Protein AF-A0A7J5A5P7-F1 (afdb_monomer_lite)

Organism: NCBI:txid426481

Radius of gyration: 20.8 Å; chains: 1; bounding box: 29×55×46 Å

pLDDT: mean 89.68, std 8.47, range [58.31, 98.19]

Secondary structure (DSSP, 8-state):
--SEEEEETTTEEEEEEEEETTEEEEEETTTEEEEEEHHHHHHHHT-TT--TT-----EEE----GGGGTS-PPPP----HHHHHHHHHHTGGGT-

Structure (mmCIF, N/CA/C/O backbone):
data_AF-A0A7J5A5P7-F1
#
_entry.id   AF-A0A7J5A5P7-F1
#
loop_
_atom_site.group_PDB
_atom_site.id
_atom_site.type_symbol
_atom_site.label_atom_id
_atom_site.label_alt_id
_atom_site.label_comp_id
_atom_site.label_asym_id
_atom_site.label_entity_id
_atom_site.label_seq_id
_atom_site.pdbx_PDB_ins_code
_atom_site.Cartn_x
_atom_site.Cartn_y
_atom_site.Cartn_z
_atom_site.occupancy
_atom_site.B_iso_or_equiv
_atom_site.auth_seq_id
_atom_site.auth_comp_id
_atom_site.auth_asym_id
_atom_site.auth_atom_id
_atom_site.pdbx_PDB_model_num
ATOM 1 N N . PRO A 1 1 ? 0.156 11.980 -0.206 1.00 85.50 1 PRO A N 1
ATOM 2 C CA . PRO A 1 1 ? 0.188 11.719 -1.665 1.00 85.50 1 PRO A CA 1
ATOM 3 C C . PRO A 1 1 ? -0.176 10.251 -1.894 1.00 85.50 1 PRO A C 1
ATOM 5 O O . PRO A 1 1 ? 0.185 9.427 -1.058 1.00 85.50 1 PRO A O 1
ATOM 8 N N . LEU A 1 2 ? -0.930 9.945 -2.952 1.00 93.62 2 LEU A N 1
ATOM 9 C CA . LEU A 1 2 ? -1.215 8.573 -3.381 1.00 93.62 2 LEU A CA 1
ATOM 10 C C . LEU A 1 2 ? -0.660 8.383 -4.803 1.00 93.62 2 LEU A C 1
ATOM 12 O O . LEU A 1 2 ? -0.732 9.336 -5.582 1.00 93.62 2 LEU A O 1
ATOM 16 N N . PRO A 1 3 ? -0.165 7.187 -5.163 1.00 96.31 3 PRO A N 1
ATOM 17 C CA . PRO A 1 3 ? -0.043 5.995 -4.319 1.00 96.31 3 PRO A CA 1
ATOM 18 C C . PRO A 1 3 ? 1.086 6.107 -3.279 1.00 96.31 3 PRO A C 1
ATOM 20 O O . PRO A 1 3 ? 2.017 6.892 -3.441 1.00 96.31 3 PRO A O 1
ATOM 23 N N . CYS A 1 4 ? 1.013 5.317 -2.208 1.00 96.81 4 CYS A N 1
ATOM 24 C CA . CYS A 1 4 ? 2.090 5.186 -1.224 1.00 96.81 4 CYS A CA 1
ATOM 25 C C . CYS A 1 4 ? 2.263 3.736 -0.759 1.00 96.81 4 CYS A C 1
ATOM 27 O O . CYS A 1 4 ? 1.370 2.904 -0.933 1.00 96.81 4 CYS A O 1
ATOM 29 N N . ILE A 1 5 ? 3.427 3.433 -0.181 1.00 97.56 5 ILE A N 1
ATOM 30 C CA . ILE A 1 5 ? 3.750 2.097 0.328 1.00 97.56 5 ILE A CA 1
ATOM 31 C C . ILE A 1 5 ? 3.559 2.095 1.841 1.00 97.56 5 ILE A C 1
ATOM 33 O O . ILE A 1 5 ? 4.093 2.947 2.550 1.00 97.56 5 ILE A O 1
ATOM 37 N N . VAL A 1 6 ? 2.790 1.131 2.328 1.00 96.88 6 VAL A N 1
ATOM 38 C CA . VAL A 1 6 ? 2.336 1.039 3.714 1.00 96.88 6 VAL A CA 1
ATOM 39 C C . VAL A 1 6 ? 2.914 -0.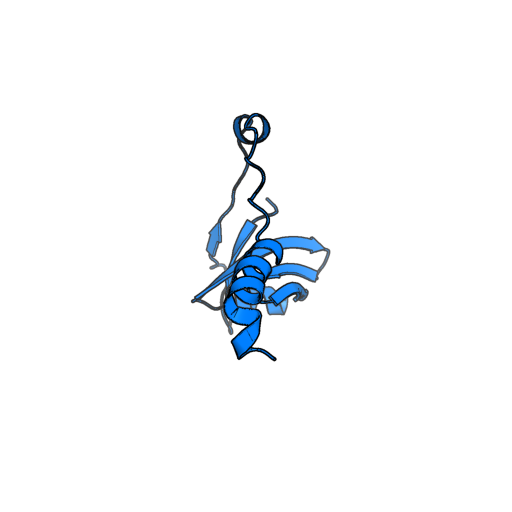228 4.333 1.00 96.88 6 VAL A C 1
ATOM 41 O O . VAL A 1 6 ? 2.848 -1.300 3.727 1.00 96.88 6 VAL A O 1
ATOM 44 N N . HIS A 1 7 ? 3.496 -0.111 5.527 1.00 95.75 7 HIS A N 1
ATOM 45 C CA . HIS A 1 7 ? 3.896 -1.281 6.305 1.00 95.75 7 HIS A CA 1
ATOM 46 C C . HIS A 1 7 ? 2.650 -2.012 6.811 1.00 95.75 7 HIS A C 1
ATOM 48 O O . HIS A 1 7 ? 1.716 -1.383 7.291 1.00 95.75 7 HIS A O 1
ATOM 54 N N . TRP A 1 8 ? 2.611 -3.331 6.687 1.00 95.75 8 TRP A N 1
ATOM 55 C CA . TRP A 1 8 ? 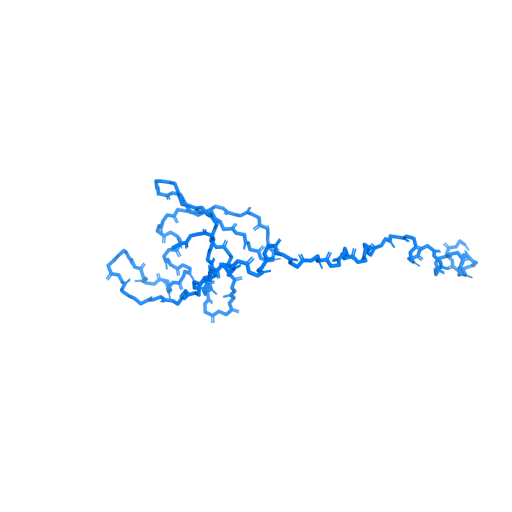1.389 -4.111 6.847 1.00 95.75 8 TRP A CA 1
ATOM 56 C C . TRP A 1 8 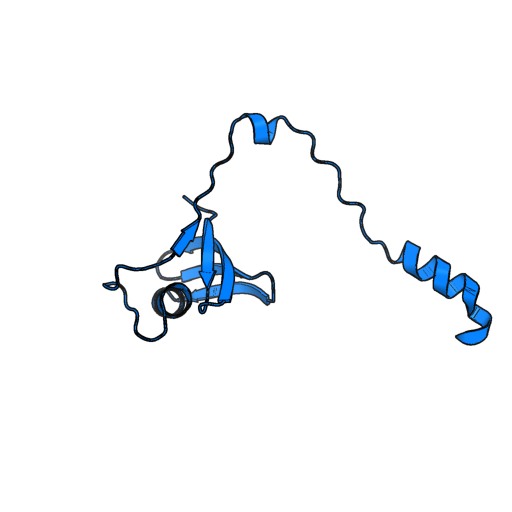? 1.635 -5.313 7.752 1.00 95.75 8 TRP A C 1
ATOM 58 O O . TRP A 1 8 ? 2.594 -6.058 7.554 1.00 95.75 8 TRP A O 1
ATOM 68 N N . ASN A 1 9 ? 0.785 -5.510 8.761 1.00 92.88 9 ASN A N 1
ATOM 69 C CA . ASN A 1 9 ? 0.818 -6.659 9.672 1.00 92.88 9 ASN A CA 1
ATOM 70 C C . ASN A 1 9 ? 2.204 -6.970 10.276 1.00 92.88 9 ASN A C 1
ATOM 72 O O . ASN A 1 9 ? 2.529 -8.122 10.560 1.00 92.88 9 ASN A O 1
ATOM 76 N N . LYS A 1 10 ? 3.020 -5.935 10.513 1.00 88.81 10 LYS A N 1
ATOM 77 C CA . LYS A 1 10 ? 4.371 -5.998 11.107 1.00 88.81 10 LYS A CA 1
ATOM 78 C C . LYS A 1 10 ? 5.460 -6.703 10.282 1.00 88.81 10 LYS A C 1
ATOM 80 O O . LYS A 1 10 ? 6.595 -6.762 10.751 1.00 88.81 10 LYS A O 1
ATOM 85 N N . ASN A 1 11 ? 5.149 -7.266 9.116 1.00 92.00 11 ASN A N 1
ATOM 86 C CA . ASN A 1 11 ? 6.112 -8.055 8.338 1.00 92.00 11 ASN A CA 1
ATOM 87 C C . ASN A 1 11 ? 5.908 -8.015 6.814 1.00 92.00 11 ASN A C 1
ATOM 89 O O . ASN A 1 11 ? 6.604 -8.734 6.098 1.00 92.00 11 ASN A O 1
ATOM 93 N N . HIS A 1 12 ? 4.974 -7.205 6.317 1.00 95.38 12 HIS A N 1
ATOM 94 C CA . HIS A 1 12 ? 4.613 -7.131 4.903 1.00 95.38 12 HIS A CA 1
ATOM 95 C C . HIS A 1 12 ? 4.535 -5.676 4.432 1.00 95.38 12 HIS A C 1
ATOM 97 O O . HIS A 1 12 ? 4.529 -4.747 5.241 1.00 95.38 12 HIS A O 1
ATOM 103 N N . TYR A 1 13 ? 4.470 -5.468 3.119 1.00 96.69 13 TYR A N 1
ATOM 104 C CA . TYR A 1 13 ? 4.272 -4.147 2.527 1.00 96.69 13 TYR A CA 1
ATOM 105 C C . TYR A 1 13 ? 3.228 -4.206 1.425 1.00 96.69 13 TYR A C 1
ATOM 107 O O . TYR A 1 13 ? 3.226 -5.111 0.591 1.00 96.69 13 TYR A O 1
ATOM 115 N N . VAL A 1 14 ? 2.359 -3.201 1.412 1.00 97.69 14 VAL A N 1
ATOM 116 C CA . VAL A 1 14 ? 1.267 -3.089 0.446 1.00 97.69 14 VAL A CA 1
ATOM 117 C C . VAL A 1 14 ? 1.210 -1.686 -0.146 1.00 97.69 14 VAL A C 1
ATOM 119 O O . VAL A 1 14 ? 1.699 -0.728 0.455 1.00 97.69 14 VAL A O 1
ATOM 122 N N . VAL A 1 15 ? 0.608 -1.547 -1.328 1.00 98.06 15 VAL A N 1
ATOM 123 C CA . VAL A 1 15 ? 0.452 -0.243 -1.985 1.00 98.06 15 VAL A CA 1
ATOM 124 C C . VAL A 1 15 ? -0.955 0.282 -1.754 1.00 98.06 15 VAL A C 1
ATOM 126 O O . VAL A 1 15 ? -1.928 -0.279 -2.252 1.00 98.06 15 VAL A O 1
ATOM 129 N N . LEU A 1 16 ? -1.066 1.398 -1.045 1.00 97.62 16 LEU A N 1
ATOM 130 C CA . LEU A 1 16 ? -2.303 2.151 -0.920 1.00 97.62 16 LEU A CA 1
ATOM 131 C C . LEU A 1 16 ? -2.430 3.084 -2.124 1.00 97.62 16 LEU A C 1
ATOM 133 O O . LEU A 1 16 ? -1.650 4.024 -2.273 1.00 97.62 16 LEU A O 1
ATOM 137 N N . TYR A 1 17 ? -3.408 2.829 -2.993 1.00 97.44 17 TYR A N 1
ATOM 138 C CA . TYR A 1 17 ? -3.545 3.575 -4.250 1.00 97.44 17 TYR A CA 1
ATOM 139 C C . TYR A 1 17 ? -4.790 4.460 -4.310 1.00 97.44 17 TYR A C 1
ATOM 141 O O . TYR A 1 17 ? -4.859 5.360 -5.147 1.00 97.44 17 TYR A O 1
ATOM 149 N N . LYS A 1 18 ? -5.782 4.240 -3.439 1.00 97.69 18 LYS A N 1
ATOM 150 C CA . LYS A 1 18 ? -7.005 5.049 -3.408 1.00 97.69 18 LYS A CA 1
ATOM 151 C C . LYS A 1 18 ? -7.690 4.983 -2.046 1.00 97.69 18 LYS A C 1
ATOM 153 O O . LYS A 1 18 ? -7.755 3.933 -1.422 1.00 97.69 18 LYS A O 1
ATOM 158 N N . ILE A 1 19 ? -8.269 6.105 -1.630 1.00 96.56 19 ILE A N 1
ATOM 159 C CA . ILE A 1 19 ? -9.166 6.199 -0.473 1.00 96.56 19 ILE A CA 1
ATOM 160 C C . ILE A 1 19 ? -10.440 6.903 -0.944 1.00 96.56 19 ILE A C 1
ATOM 162 O O . ILE A 1 19 ? -10.369 7.905 -1.659 1.00 96.56 19 ILE A O 1
ATOM 166 N N . LYS A 1 20 ? -11.615 6.372 -0.598 1.00 97.00 20 LYS A N 1
ATOM 167 C CA . LYS A 1 20 ? -12.910 6.980 -0.932 1.00 97.00 20 LYS A CA 1
ATOM 168 C C . LYS A 1 20 ? -13.885 6.784 0.223 1.00 97.00 20 LYS A C 1
ATOM 170 O O . LYS A 1 20 ? -14.337 5.663 0.436 1.00 97.00 20 LYS A O 1
ATOM 175 N N . LYS A 1 21 ? -14.281 7.882 0.879 1.00 93.94 21 LYS A N 1
ATOM 176 C CA . LYS A 1 21 ? -15.072 7.839 2.125 1.00 93.94 21 LYS A CA 1
ATOM 177 C C . LYS A 1 21 ? -14.360 6.919 3.132 1.00 93.94 21 LYS A C 1
ATOM 179 O O . LYS A 1 21 ? -13.158 7.082 3.306 1.00 93.94 21 LYS A O 1
ATOM 184 N N . ASP A 1 22 ? -15.052 5.918 3.665 1.00 95.31 22 ASP A N 1
ATOM 185 C CA . ASP A 1 22 ? -14.518 4.955 4.637 1.00 95.31 22 ASP A CA 1
ATOM 186 C C . ASP A 1 22 ? -13.982 3.670 3.986 1.00 95.31 22 ASP A C 1
ATOM 188 O O . ASP A 1 22 ? -13.795 2.653 4.646 1.00 95.31 22 ASP A O 1
ATOM 192 N N . THR A 1 23 ? -13.752 3.687 2.667 1.00 97.69 23 THR A N 1
ATOM 193 C CA . THR A 1 23 ? -13.185 2.553 1.928 1.00 97.69 23 THR A CA 1
ATOM 194 C C . THR A 1 23 ? -11.762 2.849 1.474 1.00 97.69 23 THR A C 1
ATOM 196 O O . THR A 1 23 ? -11.503 3.828 0.762 1.00 97.69 23 THR A O 1
ATOM 199 N N . VAL A 1 24 ? -10.854 1.946 1.828 1.00 97.88 24 VAL A N 1
ATOM 200 C CA . VAL A 1 24 ? -9.426 1.990 1.525 1.00 97.88 24 VAL A CA 1
ATOM 201 C C . VAL A 1 24 ? -9.097 0.915 0.488 1.00 97.88 24 VAL A C 1
ATOM 203 O O . VAL A 1 24 ? -9.509 -0.232 0.630 1.00 97.88 24 VAL A O 1
ATOM 206 N N . TYR A 1 25 ? -8.378 1.280 -0.574 1.00 98.19 25 TYR A N 1
ATOM 207 C CA . TYR A 1 25 ? -8.073 0.400 -1.704 1.00 98.19 25 TYR A CA 1
ATOM 208 C C . TYR A 1 25 ? -6.576 0.107 -1.756 1.00 98.19 25 TYR A C 1
ATOM 210 O O . TYR A 1 25 ? -5.755 1.019 -1.902 1.00 98.19 25 TYR A O 1
ATOM 218 N N . ILE A 1 26 ? -6.238 -1.175 -1.678 1.00 98.06 26 ILE A N 1
ATOM 219 C CA . ILE A 1 26 ? -4.873 -1.665 -1.527 1.00 98.06 26 ILE A CA 1
ATOM 220 C C . ILE A 1 26 ? -4.536 -2.630 -2.656 1.00 98.06 26 ILE A C 1
ATOM 222 O O . ILE A 1 26 ? -5.363 -3.437 -3.071 1.00 98.06 26 ILE A O 1
ATOM 226 N N . SER A 1 27 ? -3.315 -2.536 -3.165 1.00 98.06 27 SER A N 1
ATOM 227 C CA . SER A 1 27 ? -2.702 -3.557 -4.002 1.00 98.06 27 SER A CA 1
ATOM 228 C C . SER A 1 27 ? -1.705 -4.337 -3.150 1.00 98.06 27 SER A C 1
ATOM 230 O O . SER A 1 27 ? -0.647 -3.817 -2.791 1.00 98.06 27 SER A O 1
ATOM 232 N N . ASP A 1 28 ? -2.062 -5.570 -2.806 1.00 97.00 28 ASP A N 1
ATOM 233 C CA . ASP A 1 28 ? -1.227 -6.520 -2.076 1.00 97.00 28 ASP A CA 1
ATOM 234 C C . ASP A 1 28 ? -0.439 -7.387 -3.076 1.00 97.00 28 ASP A C 1
ATOM 236 O O . ASP A 1 28 ? -1.053 -8.038 -3.925 1.00 97.00 28 ASP A O 1
ATOM 240 N N . PRO A 1 29 ? 0.901 -7.454 -2.992 1.00 95.75 29 PRO A N 1
ATOM 241 C CA . PRO A 1 29 ? 1.706 -8.347 -3.827 1.00 95.75 29 PRO A CA 1
ATOM 242 C C . PRO A 1 29 ? 1.293 -9.830 -3.777 1.00 95.75 29 PRO A C 1
ATOM 244 O O . PRO A 1 29 ? 1.487 -10.544 -4.757 1.00 95.75 29 PRO A O 1
ATOM 247 N N . ALA A 1 30 ? 0.736 -10.302 -2.658 1.00 94.50 30 ALA A N 1
ATOM 248 C CA . ALA A 1 30 ? 0.346 -11.700 -2.470 1.00 94.50 30 ALA A CA 1
ATOM 249 C C . ALA A 1 30 ? -1.078 -12.012 -2.961 1.00 94.50 30 ALA A C 1
ATOM 251 O O . ALA A 1 30 ? -1.350 -13.134 -3.387 1.00 94.50 30 ALA A O 1
ATOM 252 N N . HIS A 1 31 ? -1.984 -11.035 -2.906 1.00 93.75 31 HIS A N 1
ATOM 253 C CA . HIS A 1 31 ? -3.422 -11.261 -3.104 1.00 93.75 31 HIS A CA 1
ATOM 254 C C . HIS A 1 31 ? -4.052 -10.388 -4.200 1.00 93.75 31 HIS A C 1
ATOM 256 O O . HIS A 1 31 ? -5.208 -10.591 -4.568 1.00 93.75 31 HIS A O 1
ATOM 262 N N . GLY A 1 32 ? -3.309 -9.427 -4.749 1.00 95.69 32 GLY A N 1
ATOM 263 C CA . GLY A 1 32 ? -3.794 -8.480 -5.746 1.00 95.69 32 GLY A CA 1
ATOM 264 C C . GLY A 1 32 ? -4.581 -7.318 -5.135 1.00 95.69 32 GLY A C 1
ATOM 265 O O . GLY A 1 32 ? -4.245 -6.801 -4.072 1.00 95.69 32 GLY A O 1
ATOM 266 N N . LEU A 1 33 ? -5.613 -6.855 -5.844 1.00 97.56 33 LEU A N 1
ATOM 267 C CA . LEU A 1 33 ? -6.397 -5.686 -5.440 1.00 97.56 33 LEU A CA 1
ATOM 268 C C . LEU A 1 33 ? -7.440 -6.067 -4.383 1.00 97.56 33 LEU A C 1
ATOM 270 O O . LEU A 1 33 ? -8.357 -6.836 -4.665 1.00 97.56 33 LEU A O 1
ATOM 274 N N . ILE A 1 34 ? -7.328 -5.481 -3.192 1.00 97.00 34 ILE A N 1
ATOM 275 C CA . ILE A 1 34 ? -8.225 -5.706 -2.055 1.00 97.00 34 ILE A CA 1
ATOM 276 C C . ILE A 1 34 ? -8.755 -4.361 -1.547 1.00 97.00 34 ILE A C 1
ATOM 278 O O . ILE A 1 34 ? -8.119 -3.315 -1.693 1.00 97.00 34 ILE A O 1
ATOM 282 N N . THR A 1 35 ? -9.941 -4.381 -0.946 1.00 97.75 35 THR A N 1
ATOM 283 C CA . THR A 1 35 ? -10.532 -3.228 -0.265 1.00 97.75 35 THR A CA 1
ATOM 284 C C . THR A 1 35 ? -10.760 -3.527 1.205 1.00 97.75 35 THR A C 1
ATOM 286 O O . THR A 1 35 ? -11.236 -4.610 1.532 1.00 97.75 35 THR A O 1
ATOM 289 N N . PHE A 1 36 ? -10.502 -2.539 2.053 1.00 97.19 36 PHE A N 1
ATOM 290 C CA . PHE A 1 36 ? -10.745 -2.587 3.490 1.00 97.19 36 PHE A CA 1
ATOM 291 C C . PHE A 1 36 ? -11.633 -1.421 3.918 1.00 97.19 36 PHE A C 1
ATOM 293 O O . PHE A 1 36 ? -11.662 -0.369 3.267 1.00 97.19 36 PHE A O 1
ATOM 300 N N . THR A 1 37 ? -12.340 -1.597 5.029 1.00 97.31 37 THR A N 1
ATOM 301 C CA . THR A 1 37 ? -12.872 -0.464 5.794 1.00 97.31 37 THR A CA 1
ATOM 302 C C . THR A 1 37 ? -11.726 0.332 6.423 1.00 97.31 37 THR A C 1
ATOM 304 O O . THR A 1 37 ? -10.591 -0.148 6.524 1.00 97.31 37 THR A O 1
ATOM 307 N N . LYS A 1 38 ? -11.994 1.574 6.826 1.00 94.94 38 LYS A N 1
ATOM 308 C CA . LYS A 1 38 ? -11.000 2.428 7.487 1.00 94.94 38 LYS A CA 1
ATOM 309 C C . LYS A 1 38 ? -10.506 1.799 8.794 1.00 94.94 38 LYS A C 1
ATOM 311 O O . LYS A 1 38 ? -9.308 1.813 9.061 1.00 94.94 38 LYS A O 1
ATOM 316 N N . GLU A 1 39 ? -11.411 1.208 9.564 1.00 94.00 39 GLU A N 1
ATOM 317 C CA . GLU A 1 39 ? -11.126 0.560 10.842 1.00 94.00 39 GLU A CA 1
ATOM 318 C C . GLU A 1 39 ? -10.224 -0.663 10.652 1.00 94.00 39 GLU A C 1
ATOM 320 O O . GLU A 1 39 ? -9.195 -0.788 11.317 1.00 94.00 39 GLU A O 1
ATOM 325 N N . GLU A 1 40 ? -10.556 -1.533 9.694 1.00 95.19 40 GLU A N 1
ATOM 326 C CA . GLU A 1 40 ? -9.713 -2.684 9.358 1.00 95.19 40 GLU A CA 1
ATOM 327 C C . GLU A 1 40 ? -8.337 -2.225 8.876 1.00 95.19 40 GLU A C 1
ATOM 329 O O . GLU A 1 40 ? -7.320 -2.766 9.306 1.00 95.19 40 GLU A O 1
ATOM 334 N N . PHE A 1 41 ? -8.284 -1.209 8.012 1.00 95.56 41 PHE A N 1
ATOM 335 C CA . PHE A 1 41 ? -7.024 -0.682 7.501 1.00 95.56 41 PHE A CA 1
ATOM 336 C C . PHE A 1 41 ? -6.087 -0.229 8.626 1.00 95.56 41 PHE A C 1
ATOM 338 O O . PHE A 1 41 ? -4.914 -0.597 8.623 1.00 95.56 41 PHE A O 1
ATOM 345 N N . ILE A 1 42 ? -6.601 0.530 9.597 1.00 94.81 42 ILE A N 1
ATOM 346 C CA . ILE A 1 42 ? -5.819 1.030 10.734 1.00 94.81 42 ILE A CA 1
ATOM 347 C C . ILE A 1 42 ? -5.243 -0.129 11.553 1.00 94.81 42 ILE A C 1
ATOM 349 O O . ILE A 1 42 ? -4.057 -0.117 11.890 1.00 94.81 42 ILE A O 1
ATOM 353 N N . GLN A 1 43 ? -6.044 -1.164 11.811 1.00 94.38 43 GLN A N 1
ATOM 354 C CA . GLN A 1 43 ? -5.587 -2.334 12.561 1.00 94.38 43 GLN A CA 1
ATOM 355 C C . GLN A 1 43 ? -4.456 -3.086 11.851 1.00 94.38 43 GLN A C 1
ATOM 357 O O . GLN A 1 43 ? -3.522 -3.556 12.497 1.00 94.38 43 GLN A O 1
ATOM 362 N N . HIS A 1 44 ? -4.513 -3.185 10.526 1.00 94.75 44 HIS A N 1
ATOM 363 C CA . HIS A 1 44 ? -3.482 -3.868 9.749 1.00 94.75 44 HIS A CA 1
ATOM 364 C C . HIS A 1 44 ? -2.223 -3.014 9.544 1.00 94.75 44 HIS A C 1
ATOM 366 O O . HIS A 1 44 ? -1.108 -3.540 9.529 1.00 94.75 44 HIS A O 1
ATOM 372 N N . TRP A 1 45 ? -2.384 -1.700 9.381 1.00 95.12 45 TRP A N 1
ATOM 373 C CA . TRP A 1 45 ? -1.274 -0.768 9.189 1.00 95.12 45 TRP A CA 1
ATOM 374 C C . TRP A 1 45 ? -0.469 -0.562 10.478 1.00 95.12 45 TRP A C 1
ATOM 376 O O . TRP A 1 45 ? 0.760 -0.653 10.470 1.00 95.12 45 TRP A O 1
ATOM 386 N N . ILE A 1 46 ? -1.160 -0.301 11.588 1.00 93.94 46 ILE A N 1
ATOM 387 C CA . ILE A 1 46 ? -0.545 0.062 12.868 1.00 93.94 46 ILE A CA 1
ATOM 388 C C . ILE A 1 46 ? -0.446 -1.161 13.791 1.00 93.94 46 ILE A C 1
ATOM 390 O O . ILE A 1 46 ? 0.629 -1.497 14.297 1.00 93.94 46 ILE A O 1
ATOM 394 N N . GLY A 1 47 ? -1.564 -1.861 13.998 1.00 90.38 47 GLY A N 1
ATOM 395 C CA . GLY A 1 47 ? -1.646 -3.076 14.809 1.00 90.38 47 GLY A CA 1
ATOM 396 C C . GLY A 1 47 ? -3.032 -3.315 15.420 1.00 90.38 47 GLY A C 1
ATOM 397 O O . GLY A 1 47 ? -3.868 -2.424 15.471 1.00 90.38 47 GLY A O 1
ATOM 398 N N . ASN A 1 48 ? -3.261 -4.520 15.954 1.00 85.25 48 ASN A N 1
ATOM 399 C CA . ASN A 1 48 ? -4.587 -5.009 16.378 1.00 85.25 48 ASN A CA 1
ATOM 400 C C . ASN A 1 48 ? -5.362 -4.143 17.394 1.00 85.25 48 ASN A C 1
ATOM 402 O O . ASN A 1 48 ? -6.573 -4.296 17.494 1.00 85.25 48 ASN A O 1
ATOM 406 N N . ASN A 1 49 ? -4.692 -3.277 18.159 1.00 87.12 49 ASN A N 1
ATOM 407 C CA . ASN A 1 49 ? -5.330 -2.403 19.156 1.00 87.12 49 ASN A CA 1
ATOM 408 C C . ASN A 1 49 ? -5.361 -0.931 18.718 1.00 87.12 49 ASN A C 1
ATOM 410 O O . ASN A 1 49 ? -5.630 -0.063 19.543 1.00 87.12 49 ASN A O 1
ATOM 414 N N . ALA A 1 50 ? -5.019 -0.652 17.461 1.00 90.00 50 ALA A N 1
ATOM 415 C CA . ALA A 1 50 ? -5.002 0.694 16.926 1.00 90.00 50 ALA A CA 1
ATOM 416 C C . ALA A 1 50 ? -6.405 1.150 16.527 1.00 90.00 50 ALA A C 1
ATOM 418 O O . ALA A 1 50 ? -7.232 0.370 16.049 1.00 90.00 50 ALA A O 1
ATOM 419 N N . ASP A 1 51 ? -6.628 2.442 16.696 1.00 90.69 51 ASP A N 1
ATOM 420 C CA . ASP A 1 51 ? -7.836 3.158 16.322 1.00 90.69 51 ASP A CA 1
ATOM 421 C C . ASP A 1 51 ? -7.480 4.469 15.604 1.00 90.69 51 ASP A C 1
ATOM 423 O O . ASP A 1 51 ? -6.312 4.765 15.343 1.00 90.69 51 ASP A O 1
ATOM 427 N N . GLU A 1 52 ? -8.488 5.276 15.273 1.00 86.25 52 GLU A N 1
ATOM 428 C CA . GLU A 1 52 ? -8.273 6.552 14.580 1.00 86.25 52 GLU A CA 1
ATOM 429 C C . GLU A 1 52 ? -7.459 7.577 15.381 1.00 86.25 52 GLU A C 1
ATOM 431 O O . GLU A 1 52 ? -6.954 8.533 14.796 1.00 86.25 52 GLU A O 1
ATOM 436 N N . ASN A 1 53 ? -7.339 7.394 16.698 1.00 89.62 53 ASN A N 1
ATOM 437 C CA . ASN A 1 53 ? -6.594 8.281 1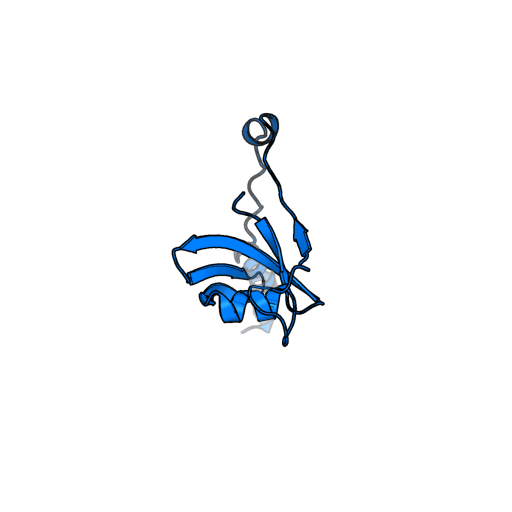7.587 1.00 89.62 53 ASN A CA 1
ATOM 438 C C . ASN A 1 53 ? -5.158 7.790 17.815 1.00 89.62 53 ASN A C 1
ATOM 440 O O . ASN A 1 53 ? -4.388 8.436 18.522 1.00 89.62 53 ASN A O 1
ATOM 444 N N . THR A 1 54 ? -4.796 6.636 17.254 1.00 88.56 54 THR A N 1
ATOM 445 C CA . THR A 1 54 ? -3.464 6.056 17.391 1.00 88.56 54 THR A CA 1
ATOM 446 C C . THR A 1 54 ? -2.514 6.724 16.396 1.00 88.56 54 THR A C 1
ATOM 448 O O . THR A 1 54 ? -2.690 6.615 15.186 1.00 88.56 54 THR A O 1
ATOM 451 N N . GLU A 1 55 ? -1.495 7.424 16.899 1.00 78.06 55 GLU A N 1
ATOM 452 C CA . GLU A 1 55 ? -0.657 8.324 16.084 1.00 78.06 55 GLU A CA 1
ATOM 453 C C . GLU A 1 55 ? 0.556 7.654 15.409 1.00 78.06 55 GLU A C 1
ATOM 455 O O . GLU A 1 55 ? 1.341 8.320 14.733 1.00 78.06 55 GLU A O 1
ATOM 460 N N . GLU A 1 56 ? 0.744 6.344 15.566 1.00 82.06 56 GLU A N 1
ATOM 461 C CA . GLU A 1 56 ? 1.969 5.664 15.131 1.00 82.06 56 GLU A CA 1
ATOM 462 C C . GLU A 1 56 ? 1.717 4.744 13.935 1.00 82.06 56 GLU A C 1
ATOM 464 O O . GLU A 1 56 ? 1.015 3.753 14.048 1.00 82.06 56 GLU A O 1
ATOM 469 N N . GLY A 1 57 ? 2.333 5.016 12.785 1.00 88.62 57 GLY A N 1
ATOM 470 C CA . GLY A 1 57 ? 2.271 4.149 11.607 1.00 88.62 57 GLY A CA 1
ATOM 471 C C . GLY A 1 57 ? 3.426 4.431 10.652 1.00 88.62 57 GLY A C 1
ATOM 472 O O . GLY A 1 57 ? 3.936 5.549 10.593 1.00 88.62 57 GLY A O 1
ATOM 473 N N . ILE A 1 58 ? 3.867 3.419 9.901 1.00 93.62 58 ILE A N 1
ATOM 474 C CA . ILE A 1 58 ? 4.994 3.560 8.966 1.00 93.62 58 ILE A CA 1
ATOM 475 C C . ILE A 1 58 ? 4.461 3.620 7.537 1.00 93.62 58 ILE A C 1
ATOM 477 O O . ILE A 1 58 ? 3.798 2.691 7.069 1.00 93.62 58 ILE A O 1
ATOM 481 N N . VAL A 1 59 ? 4.773 4.708 6.838 1.00 95.44 59 VAL A N 1
ATOM 482 C CA . VAL A 1 59 ? 4.443 4.911 5.426 1.00 95.44 59 VAL A CA 1
ATOM 483 C C . VAL A 1 59 ? 5.658 5.451 4.685 1.00 95.44 59 VAL A C 1
ATOM 485 O O . VAL A 1 59 ? 6.386 6.301 5.196 1.00 95.44 59 VAL A O 1
ATOM 488 N N . LEU A 1 60 ? 5.861 4.969 3.464 1.00 96.31 60 LEU A N 1
ATOM 489 C CA . LEU A 1 60 ? 6.832 5.514 2.531 1.00 96.31 60 LEU A CA 1
ATOM 490 C C . LEU A 1 60 ? 6.091 6.290 1.440 1.00 96.31 60 LEU A C 1
ATOM 492 O O . LEU A 1 60 ? 5.300 5.734 0.672 1.00 96.31 60 LEU A O 1
ATOM 496 N N . LEU A 1 61 ? 6.358 7.593 1.392 1.00 96.12 61 LEU A N 1
ATOM 497 C CA . LEU A 1 61 ? 5.846 8.501 0.374 1.00 96.12 61 LEU A CA 1
ATOM 498 C C . LEU A 1 61 ? 6.903 8.670 -0.714 1.00 96.12 61 LEU A C 1
ATOM 500 O O . LEU A 1 61 ? 8.069 8.922 -0.416 1.00 96.12 61 LEU A O 1
ATOM 504 N N . VAL A 1 62 ? 6.482 8.540 -1.967 1.00 91.62 62 VAL A N 1
ATOM 505 C CA . VAL A 1 62 ? 7.348 8.703 -3.133 1.00 91.62 62 VAL A CA 1
ATOM 506 C C . VAL A 1 62 ? 6.674 9.625 -4.134 1.00 91.62 62 VAL A C 1
ATOM 508 O O . VAL A 1 62 ? 5.465 9.549 -4.343 1.00 91.62 62 VAL A O 1
ATOM 511 N N . GLU A 1 63 ? 7.464 10.495 -4.752 1.00 92.38 63 GLU A N 1
ATOM 512 C CA . GLU A 1 63 ? 7.015 11.361 -5.835 1.00 92.38 63 GLU A CA 1
ATOM 513 C C . GLU A 1 63 ? 8.027 11.296 -6.982 1.00 92.38 63 GLU A C 1
ATOM 515 O O . GLU A 1 63 ? 9.239 11.280 -6.738 1.00 92.38 63 GLU A O 1
ATOM 520 N N . PRO A 1 64 ? 7.558 11.223 -8.237 1.00 91.88 64 PRO A N 1
ATOM 521 C CA . PRO A 1 64 ? 8.449 11.171 -9.379 1.00 91.88 64 PRO A CA 1
ATOM 522 C C . PRO A 1 64 ? 9.123 12.528 -9.593 1.00 91.88 64 PRO A C 1
ATOM 524 O O . PRO A 1 64 ? 8.496 13.584 -9.509 1.00 91.88 64 PRO A O 1
ATOM 527 N N . THR A 1 65 ? 10.404 12.499 -9.949 1.00 93.56 65 THR A N 1
ATOM 528 C CA . THR A 1 65 ? 11.084 13.678 -10.502 1.00 93.56 65 THR A CA 1
ATOM 529 C C . THR A 1 65 ? 10.751 13.813 -11.993 1.00 93.56 65 THR A C 1
ATOM 531 O O . THR A 1 65 ? 10.390 12.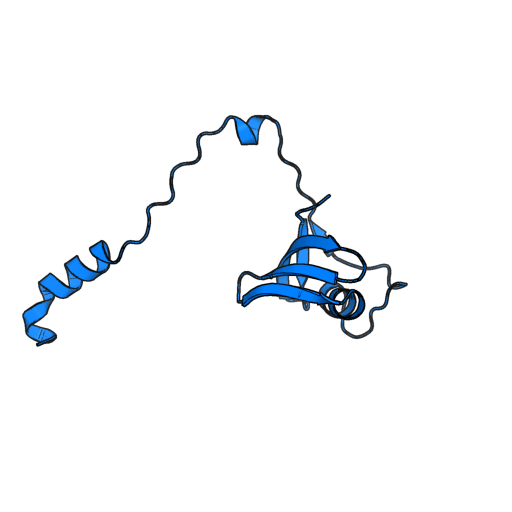815 -12.618 1.00 93.56 65 THR A O 1
ATOM 534 N N . PRO A 1 66 ? 10.920 14.989 -12.629 1.00 92.62 66 PRO A N 1
ATOM 535 C CA . PRO A 1 66 ? 10.705 15.128 -14.074 1.00 92.62 66 PRO A CA 1
ATOM 536 C C . PRO A 1 66 ? 11.496 14.114 -14.917 1.00 92.62 66 PRO A C 1
ATOM 538 O O . PRO A 1 66 ? 11.008 13.667 -15.952 1.00 92.62 66 PRO A O 1
ATOM 541 N N . LYS A 1 67 ? 12.680 13.699 -14.440 1.00 92.12 67 LYS A N 1
ATOM 542 C CA . LYS A 1 67 ? 13.530 12.701 -15.100 1.00 92.12 67 LYS A CA 1
ATOM 543 C C . LYS A 1 67 ? 12.837 11.343 -15.265 1.00 92.12 67 LYS A C 1
ATOM 545 O O . LYS A 1 67 ? 13.045 10.686 -16.278 1.00 92.12 67 LYS A O 1
ATOM 550 N N . PHE A 1 68 ? 11.972 10.963 -14.324 1.00 90.06 68 PHE A N 1
ATOM 551 C CA . PHE A 1 68 ? 11.234 9.696 -14.349 1.00 90.06 68 PHE A CA 1
ATOM 552 C C . PHE A 1 68 ? 10.426 9.501 -15.641 1.00 90.06 68 PHE A C 1
ATOM 554 O O . PHE A 1 68 ? 10.329 8.392 -16.145 1.00 90.06 68 PHE A O 1
ATOM 561 N N . TYR A 1 69 ? 9.876 10.581 -16.201 1.00 88.00 69 TYR A N 1
ATOM 562 C CA . TYR A 1 69 ? 9.060 10.528 -17.421 1.00 88.00 69 TYR A CA 1
ATOM 563 C C . TYR A 1 69 ? 9.872 10.633 -18.716 1.00 88.00 69 TYR A C 1
ATOM 565 O O . TYR A 1 69 ? 9.314 10.486 -19.799 1.00 88.00 69 TYR A O 1
ATOM 573 N N . SER A 1 70 ? 11.164 10.952 -18.615 1.00 87.56 70 SER A N 1
ATOM 574 C CA . SER A 1 70 ? 12.068 11.083 -19.765 1.00 87.56 70 SER A CA 1
ATOM 575 C C . SER A 1 70 ? 12.874 9.819 -20.053 1.00 87.56 70 SER A C 1
ATOM 577 O O . SER A 1 70 ? 13.540 9.750 -21.081 1.00 87.56 70 SER A O 1
ATOM 579 N N . GLU A 1 71 ? 12.854 8.849 -19.138 1.00 84.81 71 GLU A N 1
ATOM 580 C CA . GLU A 1 71 ? 13.535 7.569 -19.310 1.00 84.81 71 GLU A CA 1
ATOM 581 C C . GLU A 1 71 ? 12.648 6.620 -20.130 1.00 84.81 71 GLU A C 1
ATOM 583 O O . GLU A 1 71 ? 11.468 6.435 -19.829 1.00 84.81 71 GLU A O 1
ATOM 588 N N . GLU A 1 72 ? 13.210 6.030 -21.188 1.00 80.75 72 GLU A N 1
ATOM 589 C CA . GLU A 1 72 ? 12.595 4.889 -21.866 1.00 80.75 72 GLU A CA 1
ATOM 590 C C . GLU A 1 72 ? 12.835 3.652 -20.997 1.00 80.75 72 GLU A C 1
ATOM 592 O O . GLU A 1 72 ? 13.971 3.204 -20.837 1.00 80.75 72 GLU A O 1
ATOM 597 N N . PHE A 1 73 ? 11.774 3.133 -20.383 1.00 81.19 73 PHE A N 1
ATOM 598 C CA . PHE A 1 73 ? 11.842 1.868 -19.660 1.00 81.19 73 PHE A CA 1
ATOM 599 C C . PHE A 1 73 ? 11.978 0.729 -20.673 1.00 81.19 73 PHE A C 1
ATOM 601 O O . PHE A 1 73 ? 11.233 0.682 -21.652 1.00 81.19 73 PHE A O 1
ATOM 608 N N . GLU A 1 74 ? 12.923 -0.183 -20.444 1.00 78.12 74 GLU A N 1
ATOM 609 C CA . GLU A 1 74 ? 12.993 -1.417 -21.223 1.00 78.12 74 GLU A CA 1
ATOM 610 C C . GLU A 1 74 ? 11.700 -2.213 -21.004 1.00 78.12 74 GLU A C 1
ATOM 612 O O . GLU A 1 74 ? 11.235 -2.361 -19.871 1.00 78.12 74 GLU A O 1
ATOM 617 N N . ASP A 1 75 ? 11.103 -2.707 -22.089 1.00 74.31 75 ASP A N 1
ATOM 618 C CA . ASP A 1 75 ? 9.995 -3.649 -21.984 1.00 74.31 75 ASP A CA 1
ATOM 619 C C . ASP A 1 75 ? 10.487 -4.893 -21.233 1.00 74.31 75 ASP A C 1
ATOM 621 O O . ASP A 1 75 ? 11.449 -5.537 -21.660 1.00 74.31 75 ASP A O 1
ATOM 625 N N . ASP A 1 76 ? 9.807 -5.262 -20.143 1.00 69.88 76 ASP A N 1
ATOM 626 C CA . ASP A 1 76 ? 10.066 -6.529 -19.462 1.00 69.88 76 ASP A CA 1
ATOM 627 C C . ASP A 1 76 ? 10.023 -7.674 -20.488 1.00 69.88 76 ASP A C 1
ATOM 629 O O . ASP A 1 76 ? 9.028 -7.844 -21.212 1.00 69.88 76 ASP A O 1
ATOM 633 N N . GLU A 1 77 ? 11.076 -8.501 -20.542 1.00 68.69 77 GLU A N 1
ATOM 634 C CA . GLU A 1 77 ? 11.039 -9.734 -21.325 1.00 68.69 77 GLU A CA 1
ATOM 635 C C . GLU A 1 77 ? 9.881 -10.595 -20.809 1.00 68.69 77 GLU A C 1
ATOM 637 O O . GLU A 1 77 ? 9.946 -11.224 -19.750 1.00 68.69 77 GLU A O 1
ATOM 642 N N . LYS A 1 78 ? 8.781 -10.629 -21.566 1.00 64.75 78 LYS A N 1
ATOM 643 C CA . LYS A 1 78 ? 7.616 -11.437 -21.214 1.00 64.75 78 LYS A CA 1
ATOM 644 C C . LYS A 1 78 ? 8.057 -12.892 -21.126 1.00 64.75 78 LYS A C 1
ATOM 646 O O . LYS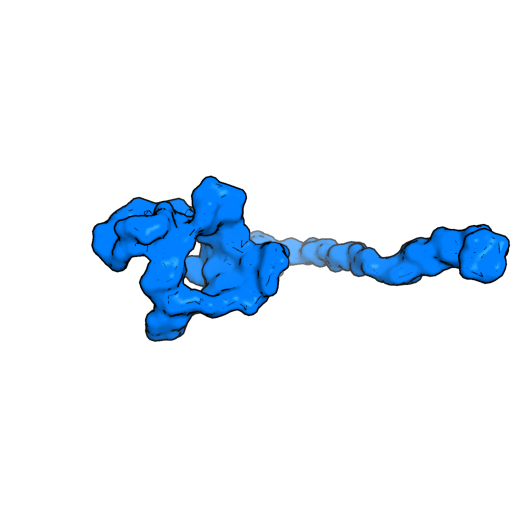 A 1 78 ? 8.373 -13.509 -22.146 1.00 64.75 78 LYS A O 1
ATOM 651 N N . PHE A 1 79 ? 8.025 -13.456 -19.919 1.00 65.38 79 PHE A N 1
ATOM 652 C CA . PHE A 1 79 ? 8.275 -14.873 -19.674 1.00 65.38 79 PHE A CA 1
ATOM 653 C C . PHE A 1 79 ? 7.181 -15.705 -20.365 1.00 65.38 79 PHE A C 1
ATOM 655 O O . PHE A 1 79 ? 6.135 -16.022 -19.803 1.00 65.38 79 PHE A O 1
ATOM 662 N N . GLY A 1 80 ? 7.367 -15.986 -21.653 1.00 72.81 80 GLY A N 1
ATOM 663 C CA . GLY A 1 80 ? 6.391 -16.689 -22.471 1.00 72.81 80 GLY A CA 1
ATOM 664 C C . GLY A 1 80 ? 6.527 -18.198 -22.319 1.00 72.81 80 GLY A C 1
ATOM 665 O O . GLY A 1 80 ? 7.637 -18.734 -22.332 1.00 72.81 80 GLY A O 1
ATOM 666 N N . PHE A 1 81 ? 5.398 -18.916 -22.313 1.00 80.38 81 PHE A N 1
ATOM 667 C CA . PHE A 1 81 ? 5.365 -20.385 -22.404 1.00 80.38 81 PHE A CA 1
ATOM 668 C C . PHE A 1 81 ? 6.208 -20.939 -23.569 1.00 80.38 81 PHE A C 1
ATOM 670 O O . PHE A 1 81 ? 6.629 -22.090 -23.519 1.00 80.38 81 PHE A O 1
ATOM 677 N N . SER A 1 82 ? 6.518 -20.116 -24.583 1.00 78.12 82 SER A N 1
ATOM 678 C CA . SER A 1 82 ? 7.503 -20.393 -25.641 1.00 78.12 82 SER A CA 1
ATOM 679 C C . SER A 1 82 ? 8.824 -20.959 -25.102 1.00 78.12 82 SER A C 1
ATOM 681 O O . SER A 1 82 ? 9.348 -21.927 -25.652 1.00 78.12 82 SER A O 1
ATOM 683 N N . PHE A 1 83 ? 9.338 -20.426 -23.987 1.00 80.19 83 PHE A N 1
ATOM 684 C CA . PHE A 1 83 ? 10.539 -20.953 -23.341 1.00 80.19 83 PHE A CA 1
ATOM 685 C C . PHE A 1 83 ? 10.323 -22.379 -22.823 1.00 80.19 83 PHE A C 1
ATOM 687 O O . PHE A 1 83 ? 11.110 -23.266 -23.137 1.00 80.19 83 PHE A O 1
ATOM 694 N N . ILE A 1 84 ? 9.220 -22.626 -22.112 1.00 85.06 84 ILE A N 1
ATOM 695 C CA . ILE A 1 84 ? 8.866 -23.943 -21.555 1.00 85.06 84 ILE A CA 1
ATOM 696 C C . ILE A 1 84 ? 8.669 -24.972 -22.677 1.00 85.06 84 ILE A C 1
ATOM 698 O O . ILE A 1 84 ? 9.178 -26.092 -22.595 1.00 85.06 84 ILE A O 1
ATOM 702 N N . PHE A 1 85 ? 8.004 -24.583 -23.768 1.00 84.88 85 PHE A N 1
ATOM 703 C CA . PHE A 1 85 ? 7.793 -25.450 -24.923 1.00 84.88 85 PHE A CA 1
ATOM 704 C C . PHE A 1 85 ? 9.111 -25.948 -25.531 1.00 84.88 85 PHE A C 1
ATOM 706 O O . PHE A 1 85 ? 9.179 -27.115 -25.910 1.00 84.88 85 PHE A O 1
ATOM 713 N N . LYS A 1 86 ? 10.190 -25.147 -25.553 1.00 83.50 86 LYS A N 1
ATOM 714 C CA . LYS A 1 86 ? 11.515 -25.609 -26.023 1.00 83.50 86 LYS A CA 1
ATOM 715 C C . LYS A 1 86 ? 12.020 -26.827 -25.236 1.00 83.50 86 LYS A C 1
ATOM 717 O O . LYS A 1 86 ? 12.573 -27.752 -25.833 1.00 83.50 86 LYS A O 1
ATOM 722 N N . TYR A 1 87 ? 11.803 -26.859 -23.921 1.00 84.25 87 TYR A N 1
ATOM 723 C CA . TYR A 1 87 ? 12.188 -27.997 -23.079 1.00 84.25 87 TYR A CA 1
ATOM 724 C C . TYR A 1 87 ? 11.253 -29.191 -23.280 1.00 84.25 87 TYR A C 1
ATOM 726 O O . TYR A 1 87 ? 11.729 -30.316 -23.434 1.00 84.25 87 TYR A O 1
ATOM 734 N N . LEU A 1 88 ? 9.941 -28.955 -23.360 1.00 86.38 88 LEU A N 1
ATOM 735 C CA . LEU A 1 88 ? 8.951 -30.013 -23.591 1.00 86.38 88 LEU A CA 1
ATOM 736 C C . LEU A 1 88 ? 9.162 -30.709 -24.946 1.00 86.38 88 LEU A C 1
ATOM 738 O O . LEU A 1 88 ? 9.145 -31.936 -25.018 1.00 86.38 88 LEU A O 1
ATOM 742 N N . PHE A 1 89 ? 9.454 -29.956 -26.014 1.00 83.69 89 PHE A N 1
ATOM 743 C CA . PHE A 1 89 ? 9.745 -30.523 -27.334 1.00 83.69 89 PHE A CA 1
ATOM 744 C C . PHE A 1 89 ? 11.015 -31.379 -27.348 1.00 83.69 89 PHE A C 1
ATOM 746 O O . PHE A 1 89 ? 11.045 -32.412 -28.023 1.00 83.69 89 PHE A O 1
ATOM 753 N N . LYS A 1 90 ? 12.050 -30.991 -26.589 1.00 86.19 90 LYS A N 1
ATOM 754 C CA . LYS A 1 90 ? 13.302 -31.754 -26.477 1.00 86.19 90 LYS A CA 1
ATOM 755 C C . LYS A 1 90 ? 13.087 -33.114 -25.809 1.00 86.19 90 LYS A C 1
ATOM 757 O O . LYS A 1 90 ? 13.676 -34.103 -26.240 1.00 86.19 90 LYS A O 1
ATOM 762 N N . TYR A 1 91 ? 12.219 -33.174 -24.801 1.00 86.25 91 TYR A N 1
ATOM 763 C CA . TYR A 1 91 ? 11.950 -34.385 -24.019 1.00 86.25 91 TYR A CA 1
ATOM 764 C C . TYR A 1 91 ? 10.601 -35.036 -24.334 1.00 86.25 91 TYR A C 1
ATOM 766 O O . TYR A 1 91 ? 10.122 -35.857 -23.557 1.00 86.25 91 TYR A O 1
ATOM 774 N N . LYS A 1 92 ? 10.009 -34.749 -25.500 1.00 82.75 92 LYS A N 1
ATOM 775 C CA . LYS A 1 92 ? 8.690 -35.276 -25.889 1.00 82.75 92 LYS A CA 1
ATOM 776 C C . LYS A 1 92 ? 8.561 -36.804 -25.792 1.00 82.75 92 LYS A C 1
ATOM 778 O O . LYS A 1 92 ? 7.473 -37.297 -25.547 1.00 82.75 92 LYS A O 1
ATOM 783 N N . LYS A 1 93 ? 9.671 -37.541 -25.951 1.00 85.75 93 LYS A N 1
ATOM 784 C CA . LYS A 1 93 ? 9.736 -39.013 -25.842 1.00 85.75 93 LYS A CA 1
ATOM 785 C C . LYS A 1 93 ? 9.574 -39.557 -24.412 1.00 85.75 93 LYS A C 1
ATOM 787 O O . LYS A 1 93 ? 9.469 -40.762 -24.257 1.00 85.75 93 LYS A O 1
ATOM 792 N N . PHE A 1 94 ? 9.645 -38.700 -23.395 1.00 83.31 94 PHE A N 1
ATOM 793 C CA . PHE A 1 94 ? 9.498 -39.070 -21.980 1.00 83.31 94 PHE A CA 1
ATOM 794 C C . PHE A 1 94 ? 8.181 -38.567 -21.372 1.00 83.31 94 PHE A C 1
ATOM 796 O O . PHE A 1 94 ? 7.902 -38.841 -20.210 1.00 83.31 94 PHE A O 1
ATOM 803 N N . ILE A 1 95 ? 7.411 -37.785 -22.135 1.00 80.19 95 ILE A N 1
ATOM 804 C CA . ILE A 1 95 ? 6.143 -37.170 -21.712 1.00 80.19 95 ILE A CA 1
ATOM 805 C C . ILE A 1 95 ? 4.945 -37.872 -22.382 1.00 80.19 95 ILE A C 1
ATOM 807 O O . ILE A 1 95 ? 3.819 -37.740 -21.908 1.00 80.19 95 ILE A O 1
ATOM 811 N N . VAL A 1 96 ? 5.192 -38.636 -23.452 1.00 58.31 96 VAL A N 1
ATOM 812 C CA . VAL A 1 96 ? 4.228 -39.492 -24.164 1.00 58.31 96 VAL A CA 1
ATOM 813 C C . VAL A 1 96 ? 4.702 -40.933 -24.098 1.00 58.31 96 VAL A C 1
ATOM 815 O O . VAL A 1 96 ? 5.920 -41.131 -24.316 1.00 58.31 96 VAL A O 1
#

Sequence (96 aa):
PLPCIVHWNKNHYVVLYKIKKDTVYISDPAHGLITFTKEEFIQHWIGNNADENTEEGIVLLVEPTPKFYSEEFEDDEKFGFSFIFKYLFKYKKFIV

InterPro domains:
  IPR005074 Peptidase C39, bacteriocin processing [PF03412] (1-47)

Foldseek 3Di:
DPFWWADFQVPAIWTFHDDDDQKTWIQGPVPGIDIDGVQVVQCGFPHVPDDPPRPDGDIGDDDDDPVVVVDDDDDPPPPDCVVVVVVCVVVVVVVD